Protein AF-A0A7M1LF22-F1 (afdb_monomer)

pLDDT: mean 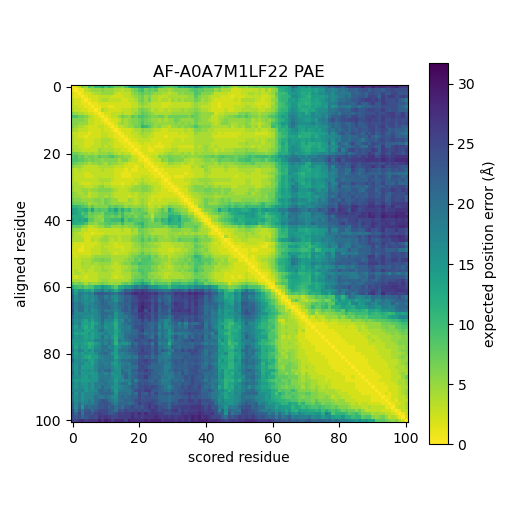82.22, std 11.1, range [44.81, 96.5]

Mean predicted aligned error: 12.01 Å

Radius of gyration: 23.27 Å; Cα contacts (8 Å, |Δi|>4): 140; chains: 1; bounding box: 47×20×71 Å

Structure (mmCIF, N/CA/C/O backbone):
data_AF-A0A7M1LF22-F1
#
_entry.id   AF-A0A7M1LF22-F1
#
loop_
_atom_site.group_PDB
_atom_site.id
_atom_site.type_symbol
_atom_site.label_atom_id
_atom_site.label_alt_id
_atom_site.label_comp_id
_atom_site.label_asym_id
_atom_site.label_entity_id
_atom_site.label_seq_id
_atom_site.pdbx_PDB_ins_code
_atom_site.Cartn_x
_atom_site.Cartn_y
_atom_site.Cartn_z
_atom_site.occupancy
_atom_site.B_iso_or_equiv
_atom_site.auth_seq_id
_atom_site.auth_comp_id
_atom_site.auth_asym_id
_atom_site.auth_atom_id
_atom_site.pdbx_PDB_model_num
ATOM 1 N N . MET A 1 1 ? 7.967 2.315 12.152 1.00 80.62 1 MET A N 1
ATOM 2 C CA . MET A 1 1 ? 7.838 1.091 11.330 1.00 80.62 1 MET A CA 1
ATOM 3 C C . MET A 1 1 ? 6.777 1.352 10.263 1.00 80.62 1 MET A C 1
ATOM 5 O O . MET A 1 1 ? 5.869 2.135 10.510 1.00 80.62 1 MET A O 1
ATOM 9 N N . LYS A 1 2 ? 6.910 0.796 9.053 1.00 82.75 2 LYS A N 1
ATOM 10 C CA . LYS A 1 2 ? 5.944 1.026 7.962 1.00 82.75 2 LYS A CA 1
ATOM 11 C C . LYS A 1 2 ? 5.144 -0.241 7.715 1.00 82.75 2 LYS A C 1
ATOM 13 O O . LYS A 1 2 ? 5.743 -1.297 7.528 1.00 82.75 2 LYS A O 1
ATOM 18 N N . GLU A 1 3 ? 3.825 -0.121 7.701 1.00 82.94 3 GLU A N 1
ATOM 19 C CA . GLU A 1 3 ? 2.910 -1.240 7.477 1.00 82.94 3 GLU A CA 1
ATOM 20 C C . GLU A 1 3 ? 1.951 -0.933 6.327 1.00 82.94 3 GLU A C 1
ATOM 22 O O . GLU A 1 3 ? 1.620 0.225 6.060 1.00 82.94 3 GLU A O 1
ATOM 27 N N . ASN A 1 4 ? 1.512 -1.985 5.635 1.00 83.88 4 ASN A N 1
ATOM 28 C CA . ASN A 1 4 ? 0.471 -1.860 4.623 1.00 83.88 4 ASN A CA 1
ATOM 29 C C . ASN A 1 4 ? -0.845 -1.461 5.288 1.00 83.88 4 ASN A C 1
ATOM 31 O O . ASN A 1 4 ? -1.182 -1.940 6.370 1.00 83.88 4 ASN A O 1
ATOM 35 N N . ALA A 1 5 ? -1.577 -0.593 4.609 1.00 87.94 5 ALA A N 1
ATOM 36 C CA . ALA A 1 5 ? -2.776 0.022 5.124 1.00 87.94 5 ALA A CA 1
ATOM 37 C C . ALA A 1 5 ? -3.866 0.090 4.054 1.00 87.94 5 ALA A C 1
ATOM 39 O O . ALA A 1 5 ? -3.600 0.145 2.848 1.00 87.94 5 ALA A O 1
ATOM 40 N N . ILE A 1 6 ? -5.105 0.120 4.526 1.00 87.19 6 ILE A N 1
ATOM 41 C CA . ILE A 1 6 ? -6.303 0.291 3.716 1.00 87.19 6 ILE A CA 1
ATOM 42 C C . ILE A 1 6 ? -6.907 1.637 4.098 1.00 87.19 6 ILE A C 1
ATOM 44 O O . ILE A 1 6 ? -7.242 1.846 5.262 1.00 87.19 6 ILE A O 1
ATOM 48 N N . TYR A 1 7 ? -7.039 2.550 3.141 1.00 87.06 7 TYR A N 1
ATOM 49 C CA . TYR A 1 7 ? -7.677 3.841 3.374 1.00 87.06 7 TYR A CA 1
ATOM 50 C C . TYR A 1 7 ? -9.179 3.742 3.135 1.00 87.06 7 TYR A C 1
ATOM 52 O O . TYR A 1 7 ? -9.630 3.186 2.131 1.00 87.06 7 TYR A O 1
ATOM 60 N N . ILE A 1 8 ? -9.952 4.294 4.065 1.00 84.31 8 ILE A N 1
ATOM 61 C CA . ILE A 1 8 ? -11.411 4.279 4.018 1.00 84.31 8 ILE A CA 1
ATOM 62 C C . ILE A 1 8 ? -11.902 5.718 4.014 1.00 84.31 8 ILE A C 1
ATOM 64 O O . ILE A 1 8 ? -11.716 6.439 4.995 1.00 84.31 8 ILE A O 1
ATOM 68 N N . SER A 1 9 ? -12.572 6.119 2.930 1.00 80.38 9 SER A N 1
ATOM 69 C CA . SER A 1 9 ? -13.001 7.510 2.729 1.00 80.38 9 SER A CA 1
ATOM 70 C C . SER A 1 9 ? -13.918 8.014 3.844 1.00 80.38 9 SER A C 1
ATOM 72 O O . SER A 1 9 ? -13.694 9.097 4.371 1.00 80.38 9 SER A O 1
ATOM 74 N N . ASN A 1 10 ? -14.885 7.202 4.282 1.00 78.31 10 ASN A N 1
ATOM 75 C CA . ASN A 1 10 ? -15.814 7.564 5.363 1.00 78.31 10 ASN A CA 1
ATOM 76 C C . ASN A 1 10 ? -15.138 7.810 6.723 1.00 78.31 10 ASN A C 1
ATOM 78 O O . ASN A 1 10 ? -15.716 8.487 7.568 1.00 78.31 10 ASN A O 1
ATOM 82 N N . LEU A 1 11 ? -13.966 7.219 6.967 1.00 75.69 11 LEU A N 1
ATOM 83 C CA . LEU A 1 11 ? -13.227 7.375 8.225 1.00 75.69 11 LEU A CA 1
ATOM 84 C C . LEU A 1 11 ? -12.149 8.458 8.121 1.00 75.69 11 LEU A C 1
ATOM 86 O O . LEU A 1 11 ? -11.514 8.762 9.127 1.00 75.69 11 LEU A O 1
ATOM 90 N N . GLU A 1 12 ? -11.903 8.964 6.906 1.00 80.88 12 GLU A N 1
ATOM 91 C CA . GLU A 1 12 ? -10.762 9.812 6.541 1.00 80.88 12 GLU A CA 1
ATOM 92 C C . GLU A 1 12 ? -9.423 9.281 7.082 1.00 80.88 12 GLU A C 1
ATOM 94 O O . GLU A 1 12 ? -8.482 10.030 7.339 1.00 80.88 12 GLU A O 1
ATOM 99 N N . ASN A 1 13 ? -9.330 7.963 7.268 1.00 83.12 13 ASN A N 1
ATOM 100 C CA . ASN A 1 13 ? -8.235 7.331 7.980 1.00 83.12 13 ASN A CA 1
ATOM 101 C C . ASN A 1 13 ? -7.965 5.924 7.445 1.00 83.12 13 ASN A C 1
ATOM 103 O O . ASN A 1 13 ? -8.759 5.334 6.705 1.00 83.12 13 ASN A O 1
ATOM 107 N N . CYS A 1 14 ? -6.815 5.392 7.836 1.00 88.88 14 CYS A N 1
ATOM 108 C CA . CYS A 1 14 ? -6.363 4.075 7.452 1.00 88.88 14 CYS A CA 1
ATOM 109 C C . CYS A 1 14 ? -6.585 3.036 8.536 1.00 88.88 14 CYS A C 1
ATOM 111 O O . CYS A 1 14 ? -6.440 3.298 9.728 1.00 88.88 14 CYS A O 1
ATOM 113 N N . VAL A 1 15 ? -6.871 1.825 8.082 1.00 90.38 15 VAL A N 1
ATOM 114 C CA . VAL A 1 15 ? -7.028 0.640 8.914 1.00 90.38 15 VAL A CA 1
ATOM 115 C C . VAL A 1 15 ? -6.032 -0.418 8.471 1.00 90.38 15 VAL A C 1
ATOM 117 O O . VAL A 1 15 ? -5.577 -0.431 7.323 1.00 90.38 15 VAL A O 1
ATOM 120 N N . LYS A 1 16 ? -5.682 -1.303 9.397 1.00 90.12 16 LYS A N 1
ATOM 121 C CA . LYS A 1 16 ? -4.799 -2.435 9.132 1.00 90.12 16 LYS A CA 1
ATOM 122 C C . LYS A 1 16 ? -5.524 -3.511 8.333 1.00 90.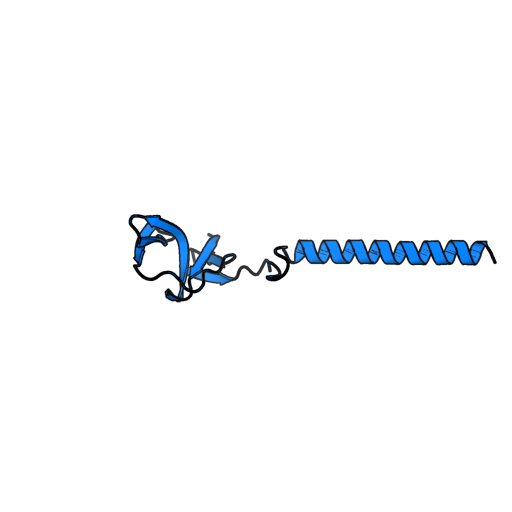12 16 LYS A C 1
ATOM 124 O O . LYS A 1 16 ? -4.975 -4.043 7.377 1.00 90.12 16 LYS A O 1
ATOM 129 N N . ASP A 1 17 ? -6.752 -3.817 8.735 1.00 88.94 17 ASP A N 1
ATOM 130 C CA . ASP A 1 17 ? -7.600 -4.811 8.083 1.00 88.94 17 ASP A CA 1
ATOM 131 C C . ASP A 1 17 ? -9.078 -4.524 8.378 1.00 88.94 17 ASP A C 1
ATOM 133 O O . ASP A 1 17 ? -9.401 -3.723 9.262 1.00 88.94 17 ASP A O 1
ATOM 137 N N . TYR A 1 18 ? -9.987 -5.179 7.664 1.00 89.06 18 TYR A N 1
ATOM 138 C CA . TYR A 1 18 ? -11.409 -5.148 7.970 1.00 89.06 18 TYR A CA 1
ATOM 139 C C . TYR A 1 18 ? -12.082 -6.485 7.665 1.00 89.06 18 TYR A C 1
ATOM 141 O O . TYR A 1 18 ? -11.718 -7.198 6.736 1.00 89.06 18 TYR A O 1
ATOM 149 N N . TYR A 1 19 ? -13.112 -6.822 8.436 1.00 88.50 19 TYR A N 1
ATOM 150 C CA . TYR A 1 19 ? -13.897 -8.032 8.217 1.00 88.50 19 TYR A CA 1
ATOM 151 C C . TYR A 1 19 ? -15.370 -7.813 8.546 1.00 88.50 19 TYR A C 1
ATOM 153 O O . TYR A 1 19 ? -15.740 -6.976 9.372 1.00 88.50 19 TYR A O 1
ATOM 161 N N . ILE A 1 20 ? -16.232 -8.599 7.908 1.00 87.75 20 ILE A N 1
ATOM 162 C CA . ILE A 1 20 ? -17.681 -8.519 8.091 1.00 87.75 20 ILE A CA 1
ATOM 163 C C . ILE A 1 20 ? -18.117 -9.626 9.045 1.00 87.75 20 ILE A C 1
ATOM 165 O O . ILE A 1 20 ? -17.822 -10.798 8.824 1.00 87.75 20 ILE A O 1
ATOM 169 N N . SER A 1 21 ? -18.838 -9.261 10.102 1.00 87.94 21 SER A N 1
ATOM 170 C CA . SER A 1 21 ? -19.436 -10.208 11.044 1.00 87.94 21 SER A CA 1
ATOM 171 C C . SER A 1 21 ? -20.811 -9.714 11.479 1.00 87.94 21 SER A C 1
ATOM 173 O O . SER A 1 21 ? -20.979 -8.538 11.798 1.00 87.94 21 SER A O 1
ATOM 175 N N . ASN A 1 22 ? -21.809 -10.603 11.474 1.00 85.12 22 ASN A N 1
ATOM 176 C CA . ASN A 1 22 ? -23.198 -10.301 11.848 1.00 85.12 22 ASN A CA 1
ATOM 177 C C . ASN A 1 22 ? -23.782 -9.054 11.150 1.00 85.12 22 ASN A C 1
ATOM 179 O O . ASN A 1 22 ? -24.464 -8.244 11.776 1.00 85.12 22 ASN A O 1
ATOM 183 N N . GLY A 1 23 ? -23.482 -8.878 9.857 1.00 82.31 23 GLY A N 1
ATOM 184 C CA . GLY A 1 23 ? -23.956 -7.738 9.063 1.00 82.31 23 GLY A CA 1
ATOM 185 C C . GLY A 1 23 ? -23.314 -6.393 9.422 1.00 82.31 23 GLY A C 1
ATOM 186 O O . GLY A 1 23 ? -23.764 -5.363 8.933 1.00 82.31 23 GLY A O 1
ATOM 187 N N . LYS A 1 24 ? -22.276 -6.390 10.264 1.00 85.88 24 LYS A N 1
ATOM 188 C CA . LYS A 1 24 ? -21.501 -5.206 10.641 1.00 85.88 24 LYS A CA 1
ATOM 189 C C . LYS A 1 24 ? -20.069 -5.330 10.146 1.00 85.88 24 LYS A C 1
ATOM 191 O O . LYS A 1 24 ? -19.527 -6.435 10.064 1.00 85.88 24 LYS A O 1
ATOM 196 N N . ILE A 1 25 ? -19.449 -4.194 9.855 1.00 87.00 25 ILE A N 1
ATOM 197 C CA . ILE A 1 25 ? -18.050 -4.135 9.439 1.00 87.00 25 ILE A CA 1
ATOM 198 C C . ILE A 1 25 ? -17.203 -3.832 10.665 1.00 87.00 25 ILE A C 1
ATOM 200 O O . ILE A 1 25 ? -17.467 -2.882 11.401 1.00 87.00 25 ILE A O 1
ATOM 204 N N . ASN A 1 26 ? -16.193 -4.660 10.884 1.00 89.25 26 ASN A N 1
ATOM 205 C CA . ASN A 1 26 ? -15.211 -4.506 11.938 1.00 89.25 26 ASN A CA 1
ATOM 206 C C . ASN A 1 26 ? -13.908 -4.061 11.298 1.00 89.25 26 ASN A C 1
ATOM 208 O O . ASN A 1 26 ? -13.371 -4.757 10.440 1.00 89.25 26 ASN A O 1
ATOM 212 N N . TYR A 1 27 ? -13.408 -2.918 11.730 1.00 89.50 27 TYR A N 1
ATOM 213 C CA . TYR A 1 27 ? -12.137 -2.373 11.301 1.00 89.50 27 TYR A CA 1
ATOM 214 C C . TYR A 1 27 ? -11.089 -2.643 12.369 1.00 89.50 27 TYR A C 1
ATOM 216 O O . TYR A 1 27 ? -11.315 -2.384 13.551 1.00 89.50 27 TYR A O 1
ATOM 224 N N . VAL A 1 28 ? -9.947 -3.169 11.947 1.00 90.56 28 VAL A N 1
ATOM 225 C CA . VAL A 1 28 ? -8.807 -3.468 12.805 1.00 90.56 28 VAL A CA 1
ATOM 226 C C . VAL A 1 28 ? -7.806 -2.332 12.672 1.00 90.56 28 VAL A C 1
ATOM 228 O O . VAL A 1 28 ? -7.318 -2.036 11.581 1.00 90.56 28 VAL A O 1
ATOM 231 N N . ASN A 1 29 ? -7.497 -1.681 13.785 1.00 88.88 29 ASN A N 1
ATOM 232 C CA . ASN A 1 29 ? -6.493 -0.631 13.846 1.00 88.88 29 ASN A CA 1
ATOM 233 C C . ASN A 1 29 ? -5.077 -1.226 13.994 1.00 88.88 29 ASN A C 1
ATOM 235 O O . ASN A 1 29 ? -4.903 -2.399 14.330 1.00 88.88 29 ASN A O 1
ATOM 239 N N . PHE A 1 30 ? -4.042 -0.407 13.807 1.00 88.31 30 PHE A N 1
ATOM 240 C CA . PHE A 1 30 ? -2.637 -0.816 13.949 1.00 88.31 30 PHE A CA 1
ATOM 241 C C . PHE A 1 30 ? -2.267 -1.216 15.386 1.00 88.31 30 PHE A C 1
ATOM 243 O O . PHE A 1 30 ? -1.363 -2.021 15.587 1.00 88.31 30 PHE A O 1
ATOM 250 N N . ASN A 1 31 ? -3.031 -0.743 16.376 1.00 88.38 31 ASN A N 1
ATOM 251 C CA . ASN A 1 31 ? -2.910 -1.137 17.784 1.00 88.38 31 ASN A CA 1
ATOM 252 C C . ASN A 1 31 ? -3.713 -2.410 18.137 1.00 88.38 31 ASN A C 1
ATOM 254 O O . ASN A 1 31 ? -3.893 -2.704 19.314 1.00 88.38 31 ASN A O 1
ATOM 258 N N . ASN A 1 32 ? -4.244 -3.138 17.144 1.00 86.31 32 ASN A N 1
ATOM 259 C CA . ASN A 1 32 ? -5.185 -4.261 17.299 1.00 86.31 32 ASN A CA 1
ATOM 260 C C . ASN A 1 32 ? -6.525 -3.909 17.979 1.00 86.31 32 ASN A C 1
ATOM 262 O O . ASN A 1 32 ? -7.301 -4.800 18.322 1.00 86.31 32 ASN A O 1
ATOM 266 N N . GLU A 1 33 ? -6.833 -2.624 18.146 1.00 88.94 33 GLU A N 1
ATOM 267 C CA . GLU A 1 33 ? -8.166 -2.181 18.549 1.00 88.94 33 GLU A CA 1
ATOM 268 C C . GLU A 1 33 ? -9.158 -2.407 17.408 1.00 88.94 33 GLU A C 1
ATOM 270 O O . GLU A 1 33 ? -8.842 -2.166 16.240 1.00 88.94 33 GLU A O 1
ATOM 275 N N . ILE A 1 34 ? -10.362 -2.863 17.749 1.00 89.62 34 ILE A N 1
ATOM 276 C CA . ILE A 1 34 ? -11.417 -3.151 16.779 1.00 89.62 34 ILE A CA 1
ATOM 277 C C . ILE A 1 34 ? -12.537 -2.142 16.977 1.00 89.62 34 ILE A C 1
ATOM 279 O O . ILE A 1 34 ? -13.077 -2.023 18.076 1.00 89.62 34 ILE A O 1
ATOM 283 N N . PHE A 1 35 ? -12.910 -1.447 15.908 1.00 86.81 35 PHE A N 1
ATOM 284 C CA . PHE A 1 35 ? -14.058 -0.549 15.907 1.00 86.81 35 PHE A CA 1
ATOM 285 C C . PHE A 1 35 ? -15.079 -0.982 14.860 1.00 86.81 35 PHE A C 1
ATOM 287 O O . PHE A 1 35 ? -14.740 -1.460 13.777 1.00 86.81 35 PHE A O 1
ATOM 294 N N . THR A 1 36 ? -16.352 -0.853 15.214 1.00 84.94 36 THR A N 1
ATOM 295 C CA . THR A 1 36 ? -17.459 -1.399 14.433 1.00 84.94 36 THR A CA 1
ATOM 296 C C . THR A 1 36 ? -18.230 -0.276 13.758 1.00 84.94 36 THR A C 1
ATOM 298 O O . THR A 1 36 ? -18.613 0.688 14.417 1.00 84.94 36 THR A O 1
ATOM 301 N N . SER A 1 37 ? -18.510 -0.420 12.466 1.00 79.19 37 SER A N 1
ATOM 302 C CA . SER A 1 37 ? -19.413 0.464 11.730 1.00 79.19 37 SER A CA 1
ATOM 303 C C . SER A 1 37 ? -20.571 -0.323 11.128 1.00 79.19 37 SER A C 1
ATOM 305 O O . SER A 1 37 ? -20.442 -1.501 10.778 1.00 79.19 37 SER A O 1
ATOM 307 N N . ILE A 1 38 ? -21.717 0.346 11.033 1.00 69.44 38 ILE A N 1
ATOM 308 C CA . ILE A 1 38 ? -22.928 -0.160 10.378 1.00 69.44 38 ILE A CA 1
ATOM 309 C C . ILE A 1 38 ? -22.944 0.281 8.907 1.00 69.44 38 ILE A C 1
ATOM 311 O O . ILE A 1 38 ? -23.493 -0.418 8.059 1.00 69.44 38 ILE A O 1
ATOM 315 N N . ASP A 1 39 ? -22.284 1.398 8.593 1.00 73.69 39 ASP A N 1
ATOM 316 C CA . ASP A 1 39 ? -22.238 1.937 7.241 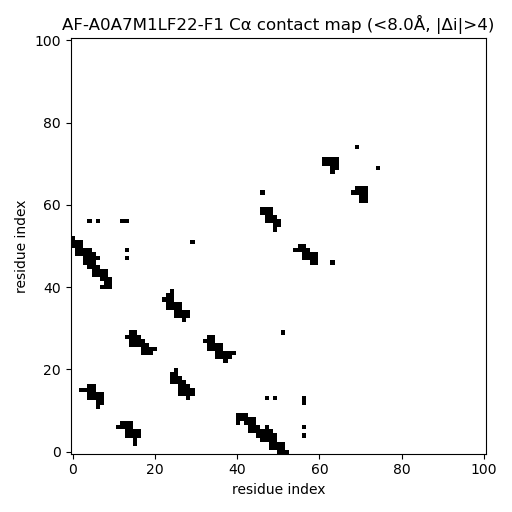1.00 73.69 39 ASP A CA 1
ATOM 317 C C . ASP A 1 39 ? -21.172 1.232 6.405 1.00 73.69 39 ASP A C 1
ATOM 319 O O . ASP A 1 39 ? -19.989 1.190 6.769 1.00 73.69 39 ASP A O 1
ATOM 323 N N . PHE A 1 40 ? -21.604 0.709 5.255 1.00 68.88 40 PHE A N 1
ATOM 324 C CA . PHE A 1 40 ? -20.698 0.179 4.246 1.00 68.88 40 PHE A CA 1
ATOM 325 C C . PHE A 1 40 ? -19.812 1.314 3.715 1.00 68.88 40 PHE A C 1
ATOM 327 O O . PHE A 1 40 ? -20.337 2.364 3.325 1.00 68.88 40 PHE A O 1
ATOM 334 N N . PRO A 1 41 ? -18.480 1.141 3.696 1.00 69.31 41 PRO A N 1
ATOM 335 C CA . PRO A 1 41 ? -17.591 2.138 3.132 1.00 69.31 41 PRO A CA 1
ATOM 336 C C . PRO A 1 41 ? -17.905 2.262 1.642 1.00 69.31 41 PRO A C 1
ATOM 338 O O . PRO A 1 41 ? -17.922 1.266 0.919 1.00 69.31 41 PRO A O 1
ATOM 341 N N . LYS A 1 42 ? -18.197 3.489 1.199 1.00 68.25 42 LYS A N 1
ATOM 342 C CA . LYS A 1 42 ? -18.456 3.763 -0.219 1.00 68.25 42 LYS A CA 1
ATOM 343 C C . LYS A 1 42 ? -17.216 3.499 -1.060 1.00 68.25 42 LYS A C 1
ATOM 345 O O . LYS A 1 42 ? -17.335 2.881 -2.110 1.00 68.25 42 LYS A O 1
ATOM 350 N N . ASP A 1 43 ? -16.050 3.888 -0.544 1.00 80.50 43 ASP A N 1
ATOM 351 C CA . ASP A 1 43 ? -14.778 3.709 -1.228 1.00 80.50 43 ASP A CA 1
ATOM 352 C C . ASP A 1 43 ? -13.725 3.138 -0.273 1.00 80.50 43 ASP A C 1
ATOM 354 O O . ASP A 1 43 ? -13.436 3.699 0.791 1.00 80.50 43 ASP A O 1
ATOM 358 N N . ILE A 1 44 ? -13.147 2.009 -0.680 1.00 80.38 44 ILE A N 1
ATOM 359 C CA . ILE A 1 44 ? -12.010 1.368 -0.024 1.00 80.38 44 ILE A CA 1
ATOM 360 C C . ILE A 1 44 ? -10.830 1.469 -0.982 1.00 80.38 44 ILE A C 1
ATOM 362 O O . ILE A 1 44 ? -10.885 0.945 -2.095 1.00 80.38 44 ILE A O 1
ATOM 366 N N . TYR A 1 45 ? -9.756 2.110 -0.537 1.00 81.12 45 TYR A N 1
ATOM 367 C CA . TYR A 1 45 ? -8.545 2.271 -1.327 1.00 81.12 45 TYR A CA 1
ATOM 368 C C . TYR A 1 45 ? -7.422 1.437 -0.722 1.00 81.12 45 TYR A C 1
ATOM 370 O O . TYR A 1 45 ? -6.998 1.637 0.418 1.00 81.12 45 TYR A O 1
ATOM 378 N N . THR A 1 46 ? -6.927 0.484 -1.502 1.00 77.31 46 THR A N 1
ATOM 379 C CA . THR A 1 46 ? -5.718 -0.273 -1.177 1.00 77.31 46 THR A CA 1
ATOM 380 C C . THR A 1 46 ? -4.474 0.540 -1.555 1.00 77.31 46 THR A C 1
ATOM 382 O O . THR A 1 46 ? -4.577 1.565 -2.225 1.00 77.31 46 THR A O 1
ATOM 385 N N . ASN A 1 47 ? -3.284 0.073 -1.166 1.00 76.25 47 ASN A N 1
ATOM 386 C CA . ASN A 1 47 ? -1.985 0.707 -1.470 1.00 76.25 47 ASN A CA 1
ATOM 387 C C . ASN A 1 47 ? -1.657 1.951 -0.641 1.00 76.25 47 ASN A C 1
ATOM 389 O O . ASN A 1 47 ? -0.898 2.820 -1.077 1.00 76.25 47 ASN A O 1
ATOM 393 N N . PHE A 1 48 ? -2.178 2.022 0.576 1.00 84.94 48 PHE A N 1
ATOM 394 C CA . PHE A 1 48 ? -1.711 2.989 1.551 1.00 84.94 48 PHE A CA 1
ATOM 395 C C . PHE A 1 48 ? -0.622 2.369 2.423 1.00 84.94 48 PHE A C 1
ATOM 397 O O . PHE A 1 48 ? -0.571 1.156 2.630 1.00 84.94 48 PHE A O 1
ATOM 404 N N . ILE A 1 49 ? 0.273 3.215 2.917 1.00 84.38 49 ILE A N 1
ATOM 405 C CA . ILE A 1 49 ? 1.246 2.870 3.946 1.00 84.38 49 ILE A CA 1
ATOM 406 C C . ILE A 1 49 ? 0.904 3.693 5.176 1.00 84.38 49 ILE A C 1
ATOM 408 O O . ILE A 1 49 ? 0.752 4.914 5.097 1.00 84.38 49 ILE A O 1
ATOM 412 N N . TYR A 1 50 ? 0.817 3.012 6.313 1.00 87.69 50 TYR A N 1
ATOM 413 C CA . TYR A 1 50 ? 0.756 3.653 7.612 1.00 87.69 50 TYR A CA 1
ATOM 414 C C . TYR A 1 50 ? 2.143 3.627 8.245 1.00 87.69 50 TYR A C 1
ATOM 416 O O . TYR A 1 50 ? 2.767 2.573 8.401 1.00 87.69 50 TYR A O 1
ATOM 424 N N . ASP A 1 51 ? 2.646 4.808 8.576 1.00 85.62 51 ASP A N 1
ATOM 425 C CA . ASP A 1 51 ? 3.896 4.969 9.300 1.00 85.62 51 ASP A CA 1
ATOM 426 C C . ASP A 1 51 ? 3.581 5.065 10.794 1.00 85.62 51 ASP A C 1
ATOM 428 O O . ASP A 1 51 ? 3.017 6.052 11.264 1.00 85.62 51 ASP A O 1
ATOM 432 N N . THR A 1 52 ? 3.914 4.014 11.546 1.00 84.31 52 THR A N 1
ATOM 433 C CA . THR A 1 52 ? 3.576 3.907 12.973 1.00 84.31 52 THR A CA 1
ATOM 434 C C . THR A 1 52 ? 4.275 4.957 13.829 1.00 84.31 52 THR A C 1
ATOM 436 O O . THR A 1 52 ? 3.773 5.296 14.898 1.00 84.31 52 THR A O 1
ATOM 439 N N . ASP A 1 53 ? 5.429 5.460 13.382 1.00 84.31 53 ASP A N 1
ATOM 440 C CA . ASP A 1 53 ? 6.260 6.378 14.163 1.00 84.31 53 ASP A CA 1
ATOM 441 C C . ASP A 1 53 ? 5.698 7.799 14.063 1.00 84.31 53 ASP A C 1
ATOM 443 O O . ASP A 1 53 ? 5.632 8.529 15.051 1.00 84.31 53 ASP A O 1
ATOM 447 N N . THR A 1 54 ? 5.236 8.171 12.869 1.00 84.19 54 THR A N 1
ATOM 448 C CA . THR A 1 54 ? 4.637 9.486 12.597 1.00 84.19 54 THR A CA 1
ATOM 449 C C . THR A 1 54 ? 3.112 9.500 12.716 1.00 84.19 54 THR A C 1
ATOM 451 O O . THR A 1 54 ? 2.522 10.576 12.799 1.00 84.19 54 THR A O 1
ATOM 454 N N . LYS A 1 55 ? 2.468 8.325 12.762 1.00 84.69 55 LYS A N 1
ATOM 455 C CA . LYS A 1 55 ? 1.007 8.127 12.709 1.00 84.69 55 LYS A CA 1
ATOM 456 C C . LYS A 1 55 ? 0.357 8.714 11.454 1.00 84.69 55 LYS A C 1
ATOM 458 O O . LYS A 1 55 ? -0.816 9.080 11.466 1.00 84.69 55 LYS A O 1
ATOM 463 N N . ILE A 1 56 ? 1.124 8.823 10.372 1.00 83.94 56 ILE A N 1
ATOM 464 C CA . ILE A 1 56 ? 0.651 9.365 9.101 1.00 83.94 56 ILE A CA 1
ATOM 465 C C . ILE A 1 56 ? 0.293 8.198 8.191 1.00 83.94 56 ILE A C 1
ATOM 467 O O . ILE A 1 56 ? 1.096 7.283 7.995 1.00 83.94 56 ILE A O 1
ATOM 471 N N . CYS A 1 57 ? -0.894 8.268 7.592 1.00 85.69 57 CYS A N 1
ATOM 472 C CA . CYS A 1 57 ? -1.238 7.418 6.469 1.00 85.69 57 CYS A CA 1
ATOM 473 C C . CYS A 1 57 ? -1.069 8.170 5.154 1.00 85.69 57 CYS A C 1
ATOM 475 O O . CYS A 1 57 ? -1.603 9.264 4.981 1.00 85.69 57 CYS A O 1
ATOM 477 N N . TYR A 1 58 ? -0.338 7.580 4.219 1.00 83.38 58 TYR A N 1
ATOM 478 C CA . TYR A 1 58 ? -0.130 8.153 2.898 1.00 83.38 58 TYR A CA 1
ATOM 479 C C . TYR A 1 58 ? -0.225 7.075 1.833 1.00 83.38 58 TYR A C 1
ATOM 481 O O . TYR A 1 58 ? 0.094 5.908 2.064 1.00 83.38 58 TYR A O 1
ATOM 489 N N . MET A 1 59 ? -0.654 7.478 0.642 1.00 79.94 59 MET A N 1
ATOM 490 C CA . MET A 1 59 ? -0.636 6.589 -0.506 1.00 79.94 59 MET A CA 1
ATOM 491 C C . MET A 1 59 ? 0.815 6.193 -0.789 1.00 79.94 59 MET A C 1
ATOM 493 O O . MET A 1 59 ? 1.703 7.050 -0.849 1.00 79.94 59 MET A O 1
ATOM 497 N N . SER A 1 60 ? 1.068 4.892 -0.908 1.00 70.31 60 SER A N 1
ATOM 498 C CA . SER A 1 60 ? 2.400 4.385 -1.208 1.00 70.31 60 SER A CA 1
ATOM 499 C C . SER A 1 60 ? 2.869 4.967 -2.537 1.00 70.31 60 SER A C 1
ATOM 501 O O . SER A 1 60 ? 2.252 4.730 -3.572 1.00 70.31 60 SER A O 1
ATOM 503 N N . LYS A 1 61 ? 3.984 5.703 -2.513 1.00 61.31 61 LYS A N 1
ATOM 504 C CA . LYS A 1 61 ? 4.644 6.227 -3.720 1.00 61.31 61 LYS A CA 1
ATOM 505 C C . LYS A 1 61 ? 5.332 5.143 -4.558 1.00 61.31 61 LYS A C 1
ATOM 507 O O . LYS A 1 61 ? 5.953 5.468 -5.557 1.00 61.31 61 LYS A O 1
ATOM 512 N N . ASN A 1 62 ? 5.239 3.864 -4.181 1.00 53.19 62 ASN A N 1
ATOM 513 C CA . ASN A 1 62 ? 5.476 2.787 -5.141 1.00 53.19 62 ASN A CA 1
ATOM 514 C C . ASN A 1 62 ? 4.213 2.683 -5.995 1.00 53.19 62 ASN A C 1
ATOM 516 O O . ASN A 1 62 ? 3.347 1.849 -5.730 1.00 53.19 62 ASN A O 1
ATOM 520 N N . GLU A 1 63 ? 4.099 3.615 -6.940 1.00 56.34 63 GLU A N 1
ATOM 521 C CA . GLU A 1 63 ? 2.907 3.911 -7.723 1.00 56.34 63 GLU A CA 1
ATOM 522 C C . GLU A 1 63 ? 2.438 2.648 -8.448 1.00 56.34 63 GLU A C 1
ATOM 524 O O . GLU A 1 63 ? 2.994 2.222 -9.459 1.00 56.34 63 GLU A O 1
ATOM 529 N N . ILE A 1 64 ? 1.415 1.989 -7.909 1.00 54.00 64 ILE A N 1
ATOM 530 C CA . ILE A 1 64 ? 0.626 1.074 -8.723 1.00 54.00 64 ILE A CA 1
ATOM 531 C C . ILE A 1 64 ? -0.115 1.968 -9.701 1.00 54.00 64 ILE A C 1
ATOM 533 O O . ILE A 1 64 ? -0.891 2.823 -9.274 1.00 54.00 64 ILE A O 1
ATOM 537 N N . ILE A 1 65 ? 0.136 1.789 -10.997 1.00 57.94 65 ILE A N 1
ATOM 538 C CA . ILE A 1 65 ? -0.598 2.511 -12.031 1.00 57.94 65 ILE A CA 1
ATOM 539 C C . ILE A 1 65 ? -2.054 2.034 -11.923 1.00 57.94 65 ILE A C 1
ATOM 541 O O . ILE A 1 65 ? -2.322 0.872 -12.252 1.00 57.94 65 ILE A O 1
ATOM 545 N N . PRO A 1 66 ? -3.002 2.876 -11.457 1.00 44.81 66 PRO A N 1
ATOM 546 C CA . PRO A 1 66 ? -4.313 2.407 -10.994 1.00 44.81 66 PRO A CA 1
ATOM 547 C C . PRO A 1 66 ? -5.116 1.682 -12.077 1.00 44.81 66 PRO A C 1
ATOM 549 O O . PRO A 1 66 ? -5.889 0.778 -11.783 1.00 44.81 66 PRO A O 1
ATOM 552 N N . ASN A 1 67 ? -4.877 2.034 -13.343 1.0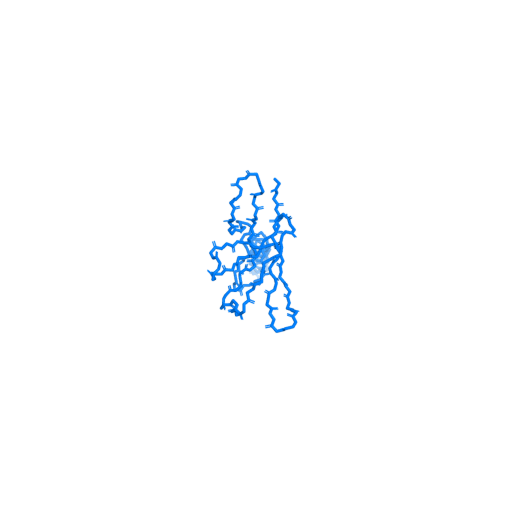0 56.97 67 ASN A N 1
ATOM 553 C CA . ASN A 1 67 ? -5.564 1.451 -14.494 1.00 56.97 67 ASN A CA 1
ATOM 554 C C . ASN A 1 67 ? -4.931 0.149 -15.010 1.00 56.97 67 ASN A C 1
ATOM 556 O O . ASN A 1 67 ? -5.539 -0.524 -15.837 1.00 56.97 67 ASN A O 1
ATOM 560 N N . LEU A 1 68 ? -3.714 -0.192 -14.577 1.00 59.28 68 LEU A N 1
ATOM 561 C CA . LEU A 1 68 ? -2.968 -1.353 -15.077 1.00 59.28 68 LEU A CA 1
ATOM 562 C C . LEU A 1 68 ? -2.701 -2.406 -13.995 1.00 59.28 68 LEU A C 1
ATOM 564 O O . LEU A 1 68 ? -2.334 -3.527 -14.331 1.00 59.28 68 LEU A O 1
ATOM 568 N N . GLY A 1 69 ? -2.862 -2.067 -12.710 1.00 64.12 69 GLY A N 1
ATOM 569 C CA . GLY A 1 69 ? -2.624 -3.001 -11.603 1.00 64.12 69 GLY A CA 1
ATOM 570 C C . GLY A 1 69 ? -1.165 -3.463 -11.472 1.00 64.12 69 GLY A C 1
ATOM 571 O O . GLY A 1 69 ? -0.893 -4.434 -10.772 1.00 64.12 69 GLY A O 1
ATOM 572 N N . ILE A 1 70 ? -0.232 -2.782 -12.140 1.00 70.75 70 ILE A N 1
ATOM 573 C CA . ILE A 1 70 ? 1.210 -3.051 -12.104 1.00 70.75 70 ILE A CA 1
ATOM 574 C C . ILE A 1 70 ? 1.936 -1.900 -11.421 1.00 70.75 70 ILE A C 1
ATOM 576 O O . ILE A 1 70 ? 1.491 -0.751 -11.469 1.00 70.75 70 ILE A O 1
ATOM 580 N N . TYR A 1 71 ? 3.076 -2.205 -10.813 1.00 75.38 71 TYR A N 1
ATOM 581 C CA . TYR A 1 71 ? 3.931 -1.183 -10.225 1.00 75.38 71 TYR A CA 1
ATOM 582 C C . TYR A 1 71 ? 4.657 -0.378 -11.307 1.00 75.38 71 TYR A C 1
ATOM 584 O O . TYR A 1 71 ? 5.045 -0.914 -12.345 1.00 75.38 71 TYR A O 1
ATOM 592 N N . GLU A 1 72 ? 4.931 0.891 -11.026 1.00 71.56 72 GLU A N 1
ATOM 593 C CA . GLU A 1 72 ? 5.650 1.804 -11.917 1.00 71.56 72 GLU A CA 1
ATOM 594 C C . GLU A 1 72 ? 7.002 1.245 -12.384 1.00 71.56 72 GLU A C 1
ATOM 596 O O . GLU A 1 72 ? 7.33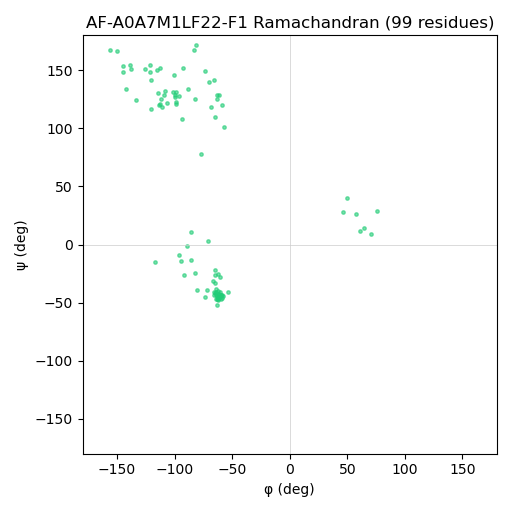1 1.312 -13.565 1.00 71.56 72 GLU A O 1
ATOM 601 N N . TYR A 1 73 ? 7.766 0.592 -11.501 1.00 78.12 73 TYR A N 1
ATOM 602 C CA . TYR A 1 73 ? 9.036 -0.031 -11.892 1.00 78.12 73 TYR A CA 1
ATOM 603 C C . TYR A 1 73 ? 8.845 -1.192 -12.884 1.00 78.12 73 TYR A C 1
ATOM 605 O O . TYR A 1 73 ? 9.685 -1.394 -13.760 1.00 78.12 73 TYR A O 1
ATOM 613 N N . GLN A 1 74 ? 7.739 -1.939 -12.782 1.00 79.56 74 GLN A N 1
ATOM 614 C CA . GLN A 1 74 ? 7.400 -3.012 -13.724 1.00 79.56 74 GLN A CA 1
ATOM 615 C C . GLN A 1 74 ? 6.982 -2.429 -15.072 1.00 79.56 74 GLN A C 1
ATOM 617 O O . GLN A 1 74 ? 7.375 -2.944 -16.117 1.00 79.56 74 GLN A O 1
ATOM 622 N N . PHE A 1 75 ? 6.232 -1.327 -15.051 1.00 83.31 75 PHE A N 1
ATOM 623 C CA . PHE A 1 75 ? 5.860 -0.594 -16.254 1.00 83.31 75 PHE A CA 1
ATOM 624 C C . PHE A 1 75 ? 7.085 -0.006 -16.966 1.00 83.31 75 PHE A C 1
ATOM 626 O O . PHE A 1 75 ? 7.255 -0.209 -18.168 1.00 83.31 75 PHE A O 1
ATOM 633 N N . ASN A 1 76 ? 7.986 0.639 -16.223 1.00 83.88 76 ASN A N 1
ATOM 634 C CA . ASN A 1 76 ? 9.227 1.203 -16.751 1.00 83.88 76 ASN A CA 1
ATOM 635 C C . ASN A 1 76 ? 10.143 0.116 -17.331 1.00 83.88 76 ASN A C 1
ATOM 637 O O . ASN A 1 76 ? 10.718 0.301 -18.404 1.00 83.88 76 ASN A O 1
ATOM 641 N N . PHE A 1 77 ? 10.232 -1.046 -16.676 1.00 89.94 77 PHE A N 1
ATOM 642 C CA . PHE A 1 77 ? 10.941 -2.204 -17.219 1.00 89.94 77 PHE A CA 1
ATOM 643 C C . PHE A 1 77 ? 10.327 -2.686 -18.542 1.00 89.94 77 PHE A C 1
ATOM 645 O O . PHE A 1 77 ? 11.050 -2.907 -19.515 1.00 89.94 77 PHE A O 1
ATOM 652 N N . LEU A 1 78 ? 8.996 -2.807 -18.605 1.00 91.38 78 LEU A N 1
ATOM 653 C CA . LEU A 1 78 ? 8.292 -3.258 -19.804 1.00 91.38 78 LEU A CA 1
ATOM 654 C C . LEU A 1 78 ? 8.467 -2.277 -20.972 1.00 91.38 78 LEU A C 1
ATOM 656 O O . LEU A 1 78 ? 8.746 -2.711 -22.088 1.00 91.38 78 LEU A O 1
ATOM 660 N N . MET A 1 79 ? 8.367 -0.969 -20.714 1.00 91.88 79 MET A N 1
ATOM 661 C CA . MET A 1 79 ? 8.658 0.074 -21.705 1.00 91.88 79 MET A CA 1
ATOM 662 C C . MET A 1 79 ? 10.109 0.026 -22.200 1.00 91.88 79 MET A C 1
ATOM 664 O O . MET A 1 79 ? 10.361 0.180 -23.394 1.00 91.88 79 MET A O 1
ATOM 668 N N . GLY A 1 80 ? 11.072 -0.216 -21.308 1.00 94.44 80 GLY A N 1
ATOM 669 C CA . GLY A 1 80 ? 12.473 -0.374 -21.697 1.00 94.44 80 GLY A CA 1
ATOM 670 C C . GLY A 1 80 ? 12.682 -1.576 -22.621 1.00 94.44 80 GLY A C 1
ATOM 671 O O . GLY A 1 80 ? 13.334 -1.461 -23.661 1.00 94.44 80 GLY A O 1
ATOM 672 N N . LEU A 1 81 ? 12.078 -2.718 -22.285 1.00 96.12 81 LEU A N 1
ATOM 673 C CA . LEU A 1 81 ? 12.171 -3.934 -23.091 1.00 96.12 81 LEU A CA 1
ATOM 674 C C . LEU A 1 81 ? 11.550 -3.751 -24.485 1.00 96.12 81 LEU A C 1
ATOM 676 O O . LEU A 1 81 ? 12.150 -4.153 -25.483 1.00 96.12 81 LEU A O 1
ATOM 680 N N . THR A 1 82 ? 10.374 -3.125 -24.576 1.00 95.94 82 THR A N 1
ATOM 681 C CA . THR A 1 82 ? 9.712 -2.877 -25.866 1.00 95.94 82 THR A CA 1
ATOM 682 C C . THR A 1 82 ? 10.509 -1.915 -26.739 1.00 95.94 82 THR A C 1
ATOM 684 O O . THR A 1 82 ? 10.672 -2.182 -27.930 1.00 95.94 82 THR A O 1
ATOM 687 N N . ALA A 1 83 ? 11.083 -0.853 -26.166 1.00 96.12 83 ALA A N 1
ATOM 688 C CA . ALA A 1 83 ? 11.944 0.073 -26.900 1.00 96.12 83 ALA A CA 1
ATOM 689 C C . ALA A 1 83 ? 13.171 -0.632 -27.503 1.00 96.12 83 ALA A C 1
ATOM 691 O O . ALA A 1 83 ? 13.495 -0.418 -28.673 1.00 96.12 83 ALA A O 1
ATOM 692 N N . ILE A 1 84 ? 13.816 -1.520 -26.737 1.00 96.50 84 ILE A N 1
ATOM 693 C CA . ILE A 1 84 ? 14.960 -2.313 -27.209 1.00 96.50 84 ILE A CA 1
ATOM 694 C C . ILE A 1 84 ? 14.549 -3.222 -28.374 1.00 96.50 84 ILE A C 1
ATOM 696 O O . ILE A 1 84 ? 15.225 -3.245 -29.403 1.00 96.50 84 ILE A O 1
ATOM 700 N N . LEU A 1 85 ? 13.427 -3.939 -28.253 1.00 96.25 85 LEU A N 1
ATOM 701 C CA . LEU A 1 85 ? 12.931 -4.831 -29.310 1.00 96.25 85 LEU A CA 1
ATOM 702 C C . LEU A 1 85 ? 12.618 -4.075 -30.606 1.00 96.25 85 LEU A C 1
ATOM 704 O O . LEU A 1 85 ? 12.977 -4.532 -31.694 1.00 96.25 85 LEU A O 1
ATOM 708 N N . ILE A 1 86 ? 11.989 -2.903 -30.497 1.00 95.31 86 ILE A N 1
ATOM 709 C CA . ILE A 1 86 ? 11.705 -2.039 -31.646 1.00 95.31 86 ILE A CA 1
ATOM 710 C C . ILE A 1 86 ? 13.018 -1.581 -32.292 1.00 95.31 86 ILE A C 1
ATOM 712 O O . ILE A 1 86 ? 13.180 -1.723 -33.504 1.00 95.31 86 ILE A O 1
ATOM 716 N N . ALA A 1 87 ? 13.983 -1.104 -31.500 1.00 96.44 87 ALA A N 1
ATOM 717 C CA . ALA A 1 87 ? 15.277 -0.651 -32.008 1.00 96.44 87 ALA A CA 1
ATOM 718 C C . ALA A 1 87 ? 16.028 -1.759 -32.768 1.00 96.44 87 ALA A C 1
ATOM 720 O O . ALA A 1 87 ? 16.497 -1.528 -33.884 1.00 96.44 87 ALA A O 1
ATOM 721 N N . PHE A 1 88 ? 16.085 -2.978 -32.219 1.00 96.12 88 PHE A N 1
ATOM 722 C CA . PHE A 1 88 ? 16.693 -4.122 -32.906 1.00 96.12 88 PHE A CA 1
ATOM 723 C C . PHE A 1 88 ? 15.947 -4.507 -34.185 1.00 96.12 88 PHE A C 1
ATOM 725 O O . PHE A 1 88 ? 16.587 -4.823 -35.185 1.00 96.12 88 PHE A O 1
ATOM 732 N N . SER A 1 89 ? 14.615 -4.433 -34.189 1.00 94.75 89 SER A N 1
ATOM 733 C CA . SER A 1 89 ? 13.810 -4.724 -35.382 1.00 94.75 89 SER A CA 1
ATOM 734 C C . SER A 1 89 ? 14.135 -3.761 -36.529 1.00 94.75 89 SER A C 1
ATOM 736 O O . SER A 1 89 ? 14.343 -4.196 -37.662 1.00 94.75 89 SER A O 1
ATOM 738 N N . PHE A 1 90 ? 14.262 -2.462 -36.235 1.00 94.50 90 PHE A N 1
ATOM 739 C CA . PHE A 1 90 ? 14.694 -1.466 -37.2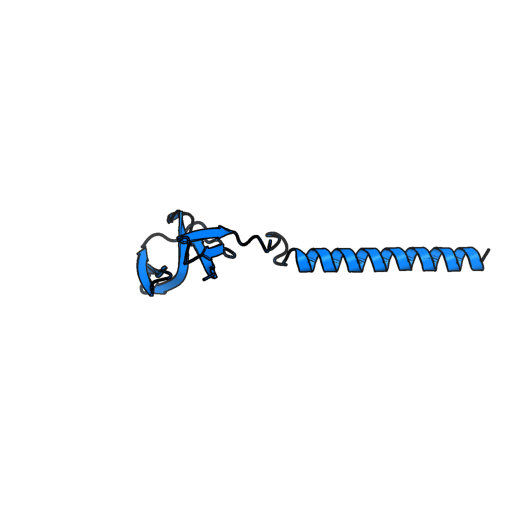19 1.00 94.50 90 PHE A CA 1
ATOM 740 C C . PHE A 1 90 ? 16.137 -1.687 -37.677 1.00 94.50 90 PHE A C 1
ATOM 742 O O . PHE A 1 90 ? 16.406 -1.619 -38.875 1.00 94.50 90 PHE A O 1
ATOM 749 N N . LEU A 1 91 ? 17.058 -1.981 -36.755 1.00 95.25 91 LEU A N 1
ATOM 750 C CA . LEU A 1 91 ? 18.460 -2.239 -37.084 1.00 95.25 91 LEU A CA 1
ATOM 751 C C . LEU A 1 91 ? 18.599 -3.432 -38.040 1.00 95.25 91 LEU A C 1
ATOM 753 O O . LEU A 1 91 ? 19.277 -3.330 -39.058 1.00 95.25 91 LEU A O 1
ATOM 757 N N . ILE A 1 92 ? 17.915 -4.542 -37.748 1.00 93.94 92 ILE A N 1
ATOM 758 C CA . ILE A 1 92 ? 17.902 -5.734 -38.603 1.00 93.94 92 ILE A CA 1
ATOM 759 C C . ILE A 1 92 ? 17.304 -5.398 -39.972 1.00 93.94 92 ILE A C 1
ATOM 761 O O . ILE A 1 92 ? 17.891 -5.751 -40.992 1.00 93.94 92 ILE A O 1
ATOM 765 N N . GLY A 1 93 ? 16.182 -4.672 -40.009 1.00 91.56 93 GLY A N 1
ATOM 766 C CA . GLY A 1 93 ? 15.571 -4.225 -41.262 1.00 91.56 93 GLY A CA 1
ATOM 767 C C . GLY A 1 93 ? 16.522 -3.383 -42.117 1.00 91.56 93 GLY A C 1
ATOM 768 O O . GLY A 1 93 ? 16.654 -3.633 -43.313 1.00 91.56 93 GLY A O 1
ATOM 769 N N . LEU A 1 94 ? 17.241 -2.437 -41.506 1.00 91.69 94 LEU A N 1
ATOM 770 C CA . LEU A 1 94 ? 18.240 -1.611 -42.190 1.00 91.69 94 LEU A CA 1
ATOM 771 C C . LEU A 1 94 ? 19.430 -2.432 -42.699 1.00 91.69 94 LEU A C 1
ATOM 773 O O . LEU A 1 94 ? 19.873 -2.203 -43.822 1.00 91.69 94 LEU A O 1
ATOM 777 N N . ILE A 1 95 ? 19.926 -3.391 -41.912 1.00 92.44 95 ILE A N 1
ATOM 778 C CA . ILE A 1 95 ? 21.022 -4.281 -42.323 1.00 92.44 95 ILE A CA 1
ATOM 779 C 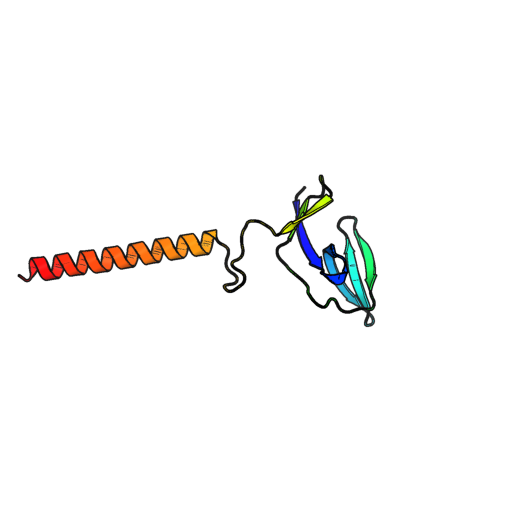C . ILE A 1 95 ? 20.596 -5.130 -43.521 1.00 92.44 95 ILE A C 1
ATOM 781 O O . ILE A 1 95 ? 21.339 -5.212 -44.493 1.00 92.44 95 ILE A O 1
ATOM 785 N N . ILE A 1 96 ? 19.404 -5.732 -43.480 1.00 89.19 96 ILE A N 1
ATOM 786 C CA .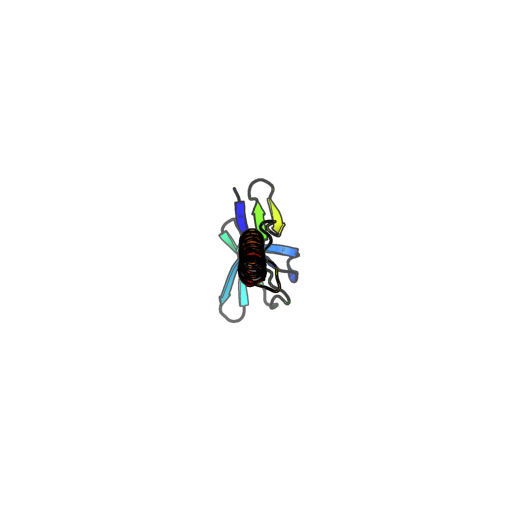 ILE A 1 96 ? 18.897 -6.565 -44.577 1.00 89.19 96 ILE A CA 1
ATOM 7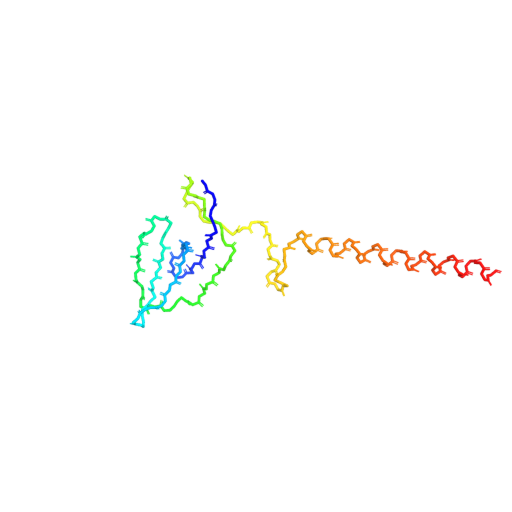87 C C . ILE A 1 96 ? 18.728 -5.724 -45.840 1.00 89.19 96 ILE A C 1
ATOM 789 O O . ILE A 1 96 ? 19.293 -6.072 -46.871 1.00 89.19 96 ILE A O 1
ATOM 793 N N . VAL A 1 97 ? 18.018 -4.593 -45.760 1.00 86.19 97 VAL A N 1
ATOM 794 C CA . VAL A 1 97 ? 17.800 -3.711 -46.917 1.00 86.19 97 VAL A CA 1
ATOM 795 C C . VAL A 1 97 ? 19.130 -3.206 -47.474 1.00 86.19 97 VAL A C 1
ATOM 797 O O . VAL A 1 97 ? 19.315 -3.225 -48.687 1.00 86.19 97 VAL A O 1
ATOM 800 N N . GLY A 1 98 ? 20.064 -2.806 -46.608 1.00 77.81 98 GLY A N 1
ATOM 801 C CA . GLY A 1 98 ? 21.398 -2.353 -47.000 1.00 77.81 98 GLY A CA 1
ATOM 802 C C . GLY A 1 98 ? 22.276 -3.449 -47.608 1.00 77.81 98 GLY A C 1
ATOM 803 O O . GLY A 1 98 ? 23.085 -3.143 -48.471 1.00 77.81 98 GLY A O 1
ATOM 804 N N . ALA A 1 99 ? 22.111 -4.709 -47.200 1.00 75.94 99 ALA A N 1
ATOM 805 C CA . ALA A 1 99 ? 22.843 -5.849 -47.756 1.00 75.94 99 ALA A CA 1
ATOM 806 C C . ALA A 1 99 ? 22.233 -6.383 -49.065 1.00 75.94 99 ALA A C 1
ATOM 808 O O . ALA A 1 99 ? 22.931 -7.011 -49.856 1.00 75.94 99 ALA A O 1
ATOM 809 N N . THR A 1 100 ? 20.933 -6.166 -49.289 1.00 74.56 100 THR A N 1
ATOM 810 C CA . THR A 1 100 ? 20.224 -6.573 -50.518 1.00 74.56 100 THR A CA 1
ATOM 811 C C . THR A 1 100 ? 20.247 -5.525 -51.635 1.00 74.56 100 THR A C 1
ATOM 813 O O . THR A 1 100 ? 19.668 -5.767 -52.695 1.00 74.56 100 THR A O 1
ATOM 816 N N . ARG A 1 101 ? 20.869 -4.366 -51.404 1.00 53.78 101 ARG A N 1
ATOM 817 C CA . ARG A 1 101 ? 21.002 -3.270 -52.369 1.00 53.78 101 ARG A CA 1
ATOM 818 C C . ARG A 1 101 ? 22.428 -3.184 -52.892 1.00 53.78 101 ARG A C 1
ATOM 820 O O . ARG A 1 101 ? 22.565 -2.846 -54.086 1.00 53.78 101 ARG A O 1
#

Solvent-accessible surface area (backbone atoms only — not comparable to full-atom values): 5897 Å² total; per-residue (Å²): 95,81,41,72,22,34,34,31,63,86,69,77,44,64,27,55,47,72,49,79,54,96,89,28,41,36,37,29,36,89,86,70,48,76,49,77,39,79,72,78,69,90,46,78,41,74,63,24,32,33,31,68,78,78,71,45,71,45,73,44,84,75,40,52,43,84,94,71,80,41,42,48,70,58,52,53,51,50,53,52,53,51,54,51,53,52,52,52,52,52,51,51,51,51,50,52,55,63,72,76,104

Organism: NCBI:txid1448857

Secondary structure (DSSP, 8-state):
-EEEEEEEGGGTEEESEEEEETTEEEEEPTTS-EEEESSPPS-EEEEEEEETTTTEEEE-SS-EETTTTEEHHHHHHHHHHHHHHHHHHHHHHHHHHHH--

Foldseek 3Di:
DKAWWKQFVVVNATFRDWDDDPCWIWTQHPVRDIDIDNDDGPDIDGQWMQDPVVRDIDRHPQDCPVVPSDGPVVVVVVVVVVVVVVVVVVVVVCVVVVVVD

Nearest PDB structures (foldseek):
  5ux0-assembly2_D  TM=5.387E-01  e=1.107E+00  Marinitoga piezophila
  8er0-assembly2_B  TM=8.242E-01  e=5.062E+00  Chryseobacterium oncorhynchi
  4j57-assembly1_B  TM=8.223E-01  e=9.084E+00  Plasmodium falciparum 3D7
  2vu8-assembly1_I  TM=6.092E-01  e=7.622E+00  Locusta migratoria
  5y4o-assembly1_A  TM=4.223E-01  e=3.779E+00  Escherichia coli O157:H7

Sequence (101 aa):
MKENAIYISNLENCVKDYYISNGKINYVNFNNEIFTSIDFPKDIYTNFIYDTDTKICYMSKNEIIPNLGIYEYQFNFLMGLTAILIAFSFLIGLIIVGATR